Protein AF-M5JK76-F1 (afdb_monomer_lite)

Foldseek 3Di:
DDPPDPPPPPPPVVFPKDKDKAQVVRVVVVVDFAAFQDWDDDPVCNPAAIWTQHGGWDADPVGITMGITTRPPPD

Radius of gyration: 17.68 Å; chains: 1; bounding box: 57×34×41 Å

pLDDT: mean 80.23, std 19.44, range [39.22, 95.94]

Organism: NCBI:txid1234597

Secondary structure (DSSP, 8-state):
----------------EEEEEE-HHHHHHT-S---TT-EE--TT-TTSPPEEE-S--EE-TTSPEEEEEEE----

Structure (mmCIF, N/CA/C/O backbone):
data_AF-M5JK76-F1
#
_entry.id   AF-M5JK76-F1
#
loop_
_a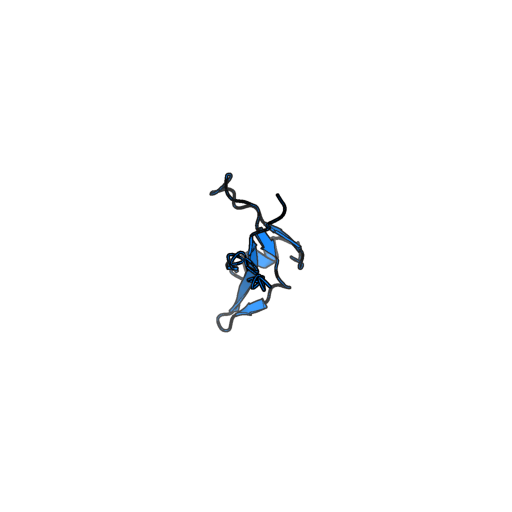tom_site.group_PDB
_atom_site.id
_atom_site.type_symbol
_atom_site.label_atom_id
_atom_site.label_alt_id
_atom_site.label_comp_id
_atom_site.label_asym_id
_atom_site.label_entity_id
_atom_site.label_seq_id
_atom_site.pdbx_PDB_ins_code
_atom_site.Cartn_x
_atom_site.Cartn_y
_atom_site.Cartn_z
_atom_site.occupancy
_atom_site.B_iso_or_equiv
_atom_site.auth_seq_id
_atom_site.auth_comp_id
_atom_site.auth_asym_id
_atom_site.auth_atom_id
_atom_site.pdbx_PDB_model_num
ATOM 1 N N . SER A 1 1 ? -43.955 -21.934 24.661 1.00 42.62 1 SER A N 1
ATOM 2 C CA . SER A 1 1 ? -42.667 -22.284 24.031 1.00 42.62 1 SER A CA 1
ATOM 3 C C . SER A 1 1 ? -42.231 -21.124 23.140 1.00 42.62 1 SER A C 1
ATOM 5 O O . SER A 1 1 ? -42.810 -20.940 22.078 1.00 42.62 1 SER A O 1
ATOM 7 N N . ARG A 1 2 ? -41.336 -20.245 23.617 1.00 46.12 2 ARG A N 1
ATOM 8 C CA . ARG A 1 2 ? -40.851 -19.068 22.868 1.00 46.12 2 ARG A CA 1
ATOM 9 C C . ARG A 1 2 ? -39.549 -19.460 22.168 1.00 46.12 2 ARG A C 1
ATOM 11 O O . ARG A 1 2 ? -38.514 -19.544 22.819 1.00 46.12 2 ARG A O 1
ATOM 18 N N . ARG A 1 3 ? -39.605 -19.755 20.867 1.00 45.38 3 ARG A N 1
ATOM 19 C CA . ARG A 1 3 ? -38.398 -19.954 20.053 1.00 45.38 3 ARG A CA 1
ATOM 20 C C . ARG A 1 3 ? -37.836 -18.578 19.718 1.00 45.38 3 ARG A C 1
ATOM 22 O O . ARG A 1 3 ? -38.358 -17.889 18.852 1.00 45.38 3 ARG A O 1
ATOM 29 N N . GLY A 1 4 ? -36.816 -18.167 20.467 1.00 40.16 4 GLY A N 1
ATOM 30 C CA . GLY A 1 4 ? -35.990 -17.024 20.112 1.00 40.16 4 GLY A CA 1
ATOM 31 C C . GLY A 1 4 ? -35.214 -17.361 18.847 1.00 40.16 4 GLY A C 1
ATOM 32 O O . GLY A 1 4 ? -34.336 -18.222 18.863 1.00 40.16 4 GLY A O 1
ATOM 33 N N . THR A 1 5 ? -35.560 -16.703 17.749 1.00 46.22 5 THR A N 1
ATOM 34 C CA . THR A 1 5 ? -34.730 -16.666 16.551 1.00 46.22 5 THR A CA 1
ATOM 35 C C . THR A 1 5 ? -33.442 -15.942 16.930 1.00 46.22 5 THR A C 1
ATOM 37 O O . THR A 1 5 ? -33.432 -14.721 17.066 1.00 46.22 5 THR A O 1
ATOM 40 N N . LYS A 1 6 ? -32.355 -16.687 17.167 1.00 45.19 6 LYS A N 1
ATOM 41 C CA . LYS A 1 6 ? -31.012 -16.105 17.198 1.00 45.19 6 LYS A CA 1
ATOM 42 C C . LYS A 1 6 ? -30.706 -15.656 15.777 1.00 45.19 6 LYS A C 1
ATOM 44 O O . LYS A 1 6 ? -30.311 -16.454 14.933 1.00 45.19 6 LYS A O 1
ATOM 49 N N . ILE A 1 7 ? -30.953 -14.380 15.515 1.00 51.03 7 ILE A N 1
ATOM 50 C CA . ILE A 1 7 ? -30.357 -13.692 14.384 1.00 51.03 7 ILE A CA 1
ATOM 51 C C . ILE A 1 7 ? -28.858 -13.752 14.670 1.00 51.03 7 ILE A C 1
ATOM 53 O O . ILE A 1 7 ? -28.376 -13.123 15.610 1.00 51.03 7 ILE A O 1
ATOM 57 N N . ASN A 1 8 ? -28.137 -14.590 13.925 1.00 40.06 8 ASN A N 1
ATOM 58 C CA . ASN A 1 8 ? -26.690 -14.485 13.839 1.00 40.06 8 ASN A CA 1
ATOM 59 C C . ASN A 1 8 ? -26.421 -13.169 13.116 1.00 40.06 8 ASN A C 1
ATOM 61 O O . ASN A 1 8 ? -26.224 -13.145 11.902 1.00 40.06 8 ASN A O 1
ATOM 65 N N . THR A 1 9 ? -26.464 -12.066 13.857 1.00 39.22 9 THR A N 1
ATOM 66 C CA . THR A 1 9 ? -25.895 -10.794 13.439 1.00 39.22 9 THR A CA 1
ATOM 67 C C . THR A 1 9 ? -24.387 -11.006 13.436 1.00 39.22 9 THR A C 1
ATOM 69 O O . THR A 1 9 ? -23.669 -10.582 14.335 1.00 39.22 9 THR A O 1
ATOM 72 N N . SER A 1 10 ? -23.901 -11.766 12.451 1.00 40.84 10 SER A N 1
ATOM 73 C CA . SER A 1 10 ? -22.529 -11.653 12.006 1.00 40.84 10 SER A CA 1
ATOM 74 C C . SER A 1 10 ? -22.460 -10.252 11.439 1.00 40.84 10 SER A C 1
ATOM 76 O O . SER A 1 10 ? -22.804 -9.998 10.285 1.00 40.84 10 SER A O 1
ATOM 78 N N . THR A 1 11 ? -22.102 -9.312 12.302 1.00 42.38 11 THR A N 1
ATOM 79 C CA . THR A 1 11 ? -21.472 -8.078 11.889 1.00 42.38 11 THR A CA 1
ATOM 80 C C . THR A 1 11 ? -20.222 -8.534 11.145 1.00 42.38 11 THR A C 1
ATOM 82 O O . THR A 1 11 ? -19.145 -8.653 11.723 1.00 42.38 11 THR A O 1
ATOM 85 N N . ARG A 1 12 ? -20.362 -8.859 9.853 1.00 46.00 12 ARG A N 1
ATOM 86 C CA . ARG A 1 12 ? -19.301 -8.619 8.888 1.00 46.00 12 ARG A CA 1
ATOM 87 C C . ARG A 1 12 ? -19.078 -7.122 9.010 1.00 46.00 12 ARG A C 1
ATOM 89 O O . ARG A 1 12 ? -19.737 -6.343 8.329 1.00 46.00 12 ARG A O 1
ATOM 96 N N . LEU A 1 13 ? -18.252 -6.730 9.983 1.00 46.66 13 LEU A N 1
ATOM 97 C CA . LEU A 1 13 ? -17.510 -5.488 9.927 1.00 46.66 13 LEU A CA 1
ATOM 98 C C . LEU A 1 13 ? -16.989 -5.483 8.505 1.00 46.66 13 LEU A C 1
ATOM 100 O O . LEU A 1 13 ? -16.211 -6.360 8.134 1.00 46.66 13 LEU A O 1
ATOM 104 N N . SER A 1 14 ? -17.579 -4.625 7.682 1.00 47.34 14 SER A N 1
ATOM 105 C CA . SER A 1 14 ? -17.131 -4.377 6.331 1.00 47.34 14 SER A CA 1
ATOM 106 C C . SER A 1 14 ? -15.657 -4.039 6.471 1.00 47.34 14 SER A C 1
ATOM 108 O O . SER A 1 14 ? -15.332 -2.930 6.902 1.00 47.34 14 SER A O 1
ATOM 110 N N . GLN A 1 15 ? -14.776 -5.017 6.247 1.00 59.16 15 GLN A N 1
ATOM 111 C CA . GLN A 1 15 ? -13.353 -4.754 6.181 1.00 59.16 15 GLN A CA 1
ATOM 112 C C . GLN A 1 15 ? -13.237 -3.702 5.094 1.00 59.16 15 GLN A C 1
ATOM 114 O O . GLN A 1 15 ? -13.675 -3.911 3.963 1.00 59.16 15 GLN A O 1
ATOM 119 N N . ARG A 1 16 ? -12.823 -2.500 5.489 1.00 68.06 16 ARG A N 1
ATOM 120 C CA . ARG A 1 16 ? -12.685 -1.405 4.547 1.00 68.06 16 ARG A CA 1
ATOM 121 C C . ARG A 1 16 ? -11.473 -1.754 3.703 1.00 68.06 16 ARG A C 1
ATOM 123 O O . ARG A 1 16 ? -10.344 -1.578 4.151 1.00 68.06 16 ARG A O 1
ATOM 130 N N . GLU A 1 17 ? -11.741 -2.336 2.544 1.00 80.81 17 GLU A N 1
ATOM 131 C CA . GLU A 1 17 ? -10.724 -2.652 1.555 1.00 80.81 17 GLU A CA 1
ATOM 132 C C . GLU A 1 17 ? -10.175 -1.341 0.989 1.00 80.81 17 GLU A C 1
ATOM 134 O O . GLU A 1 17 ? -10.919 -0.404 0.675 1.00 80.81 17 GLU A O 1
ATOM 139 N N . ALA A 1 18 ? -8.854 -1.263 0.907 1.00 88.88 18 ALA A N 1
ATOM 140 C CA . ALA A 1 18 ? -8.125 -0.160 0.309 1.00 88.88 18 ALA A CA 1
ATOM 141 C C . ALA A 1 18 ? -6.978 -0.718 -0.539 1.00 88.88 18 ALA A C 1
ATOM 143 O O . ALA A 1 18 ? -6.599 -1.879 -0.413 1.00 88.88 18 ALA A O 1
ATOM 144 N N . ALA A 1 19 ? -6.417 0.106 -1.415 1.00 92.00 19 ALA A N 1
ATOM 145 C CA . ALA A 1 19 ? -5.230 -0.259 -2.171 1.00 92.00 19 ALA A CA 1
ATOM 146 C C . ALA A 1 19 ? -4.320 0.955 -2.329 1.00 92.00 19 ALA A C 1
ATOM 148 O O . ALA A 1 19 ? -4.805 2.068 -2.545 1.00 92.00 19 ALA A O 1
ATOM 149 N N . ILE A 1 20 ? -3.012 0.724 -2.245 1.00 92.19 20 ILE A N 1
ATOM 150 C CA . ILE A 1 20 ? -1.993 1.700 -2.633 1.00 92.19 20 ILE A CA 1
ATOM 151 C C . ILE A 1 20 ? -1.401 1.246 -3.960 1.00 92.19 20 ILE A C 1
ATOM 153 O O . ILE A 1 20 ? -1.119 0.065 -4.152 1.00 92.19 20 ILE A O 1
ATOM 157 N N . TRP A 1 21 ? -1.241 2.201 -4.865 1.00 94.50 21 TRP A N 1
ATOM 158 C CA . TRP A 1 21 ? -0.644 1.995 -6.172 1.00 94.50 21 TRP A CA 1
ATOM 159 C C . TRP A 1 21 ? 0.724 2.658 -6.156 1.00 94.50 21 TRP A C 1
ATOM 161 O O . TRP A 1 21 ? 0.834 3.833 -5.802 1.00 94.50 21 TRP A O 1
ATOM 171 N N . PHE A 1 22 ? 1.752 1.898 -6.503 1.00 93.44 22 PHE A N 1
ATOM 172 C CA . PHE A 1 22 ? 3.117 2.386 -6.602 1.00 93.44 22 PHE A CA 1
ATOM 173 C C . PHE A 1 22 ? 3.601 2.297 -8.041 1.00 93.44 22 PHE A C 1
ATOM 175 O O . PHE A 1 22 ? 3.451 1.258 -8.687 1.00 93.44 22 PHE A O 1
ATOM 182 N N . ASP A 1 23 ? 4.296 3.339 -8.487 1.00 95.62 23 ASP A N 1
ATOM 183 C CA . ASP A 1 23 ? 5.185 3.207 -9.634 1.00 95.62 23 ASP A CA 1
ATOM 184 C C . ASP A 1 23 ? 6.285 2.181 -9.281 1.00 95.62 23 ASP A C 1
ATOM 186 O O . ASP A 1 23 ? 6.844 2.249 -8.175 1.00 95.62 23 ASP A O 1
ATOM 190 N N . PRO A 1 24 ? 6.665 1.261 -10.187 1.00 94.44 24 PRO A N 1
ATOM 191 C CA . PRO A 1 24 ? 7.662 0.229 -9.890 1.00 94.44 24 PRO A CA 1
ATOM 192 C C . PRO A 1 24 ? 8.986 0.757 -9.318 1.00 94.44 24 PRO A C 1
ATOM 194 O O . PRO A 1 24 ? 9.446 0.202 -8.319 1.00 94.44 24 PRO A O 1
ATOM 197 N N . PRO A 1 25 ? 9.576 1.862 -9.827 1.00 95.06 25 PRO A N 1
ATOM 198 C CA . PRO A 1 25 ? 10.818 2.392 -9.263 1.00 95.06 25 PRO A CA 1
ATOM 199 C C . PRO A 1 25 ? 10.675 2.870 -7.812 1.00 95.06 25 PRO A C 1
ATOM 201 O O . PRO A 1 25 ? 11.634 2.803 -7.045 1.00 95.06 25 PRO A O 1
ATOM 204 N N . ILE A 1 26 ? 9.486 3.346 -7.420 1.00 93.94 26 ILE A N 1
ATOM 205 C CA . ILE A 1 26 ? 9.205 3.7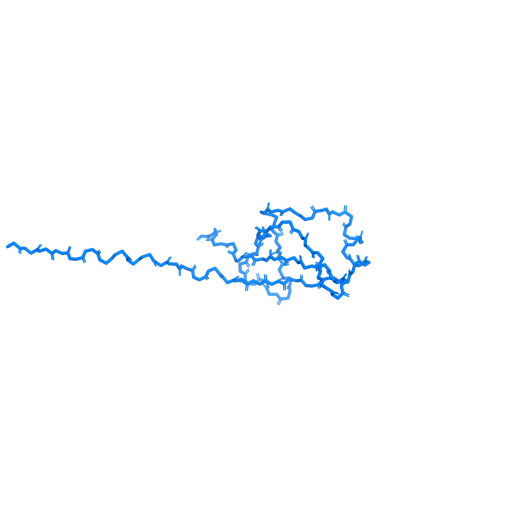73 -6.043 1.00 93.94 26 ILE A CA 1
ATOM 206 C C . ILE A 1 26 ? 9.097 2.545 -5.140 1.00 93.94 26 ILE A C 1
ATOM 208 O O . ILE A 1 26 ? 9.700 2.519 -4.067 1.00 93.94 26 ILE A O 1
ATOM 212 N N . TYR A 1 27 ? 8.382 1.511 -5.588 1.00 93.75 27 TYR A N 1
ATOM 213 C CA . TYR A 1 27 ? 8.264 0.262 -4.840 1.00 93.75 27 TYR A CA 1
ATOM 214 C C . TYR A 1 27 ? 9.634 -0.414 -4.647 1.00 93.75 27 TYR A C 1
ATOM 216 O O . TYR A 1 27 ? 9.998 -0.794 -3.536 1.00 93.75 27 TYR A O 1
ATOM 224 N N . GLU A 1 28 ? 10.466 -0.465 -5.692 1.00 92.81 28 GLU A N 1
ATOM 225 C CA . GLU A 1 28 ? 11.835 -0.995 -5.617 1.00 92.81 28 GLU A CA 1
ATOM 226 C C . GLU A 1 28 ? 12.769 -0.183 -4.704 1.00 92.81 28 GLU A C 1
ATOM 228 O O . GLU A 1 28 ? 13.766 -0.715 -4.193 1.00 92.81 28 GLU A O 1
ATOM 233 N N . ALA A 1 29 ? 12.485 1.106 -4.505 1.00 95.38 29 ALA A N 1
ATOM 234 C CA . ALA A 1 29 ? 13.249 1.972 -3.614 1.00 95.38 29 ALA A CA 1
ATOM 235 C C . ALA A 1 29 ? 12.968 1.697 -2.129 1.00 95.38 29 ALA A C 1
ATOM 237 O O . ALA A 1 29 ? 13.814 2.032 -1.301 1.00 95.38 29 ALA A O 1
ATOM 238 N N . LEU A 1 30 ? 11.856 1.029 -1.788 1.00 91.31 30 LEU A N 1
ATOM 239 C CA . LEU A 1 30 ? 11.567 0.615 -0.410 1.00 91.31 30 LEU A CA 1
ATOM 240 C C . LEU A 1 30 ? 12.638 -0.339 0.137 1.00 91.31 30 LEU A C 1
ATOM 242 O O . LEU A 1 30 ? 12.856 -0.379 1.345 1.00 91.31 30 LEU A O 1
ATOM 246 N N . LYS A 1 31 ? 13.300 -1.115 -0.744 1.00 91.75 31 LYS A N 1
ATOM 247 C CA . LYS A 1 31 ? 14.279 -2.169 -0.390 1.00 91.75 31 LYS A CA 1
ATOM 248 C C . LYS A 1 31 ? 13.764 -3.145 0.677 1.00 91.75 31 LYS A C 1
ATOM 250 O O . LYS A 1 31 ? 14.545 -3.813 1.351 1.00 91.75 31 LYS A O 1
ATOM 255 N N . TYR A 1 32 ? 12.446 -3.237 0.782 1.00 89.31 32 TYR A N 1
ATOM 256 C CA . TYR A 1 32 ? 11.705 -4.073 1.699 1.00 89.31 32 TYR A CA 1
ATOM 257 C C . TYR A 1 32 ? 10.563 -4.708 0.916 1.00 89.31 32 TYR A C 1
ATOM 259 O O . TYR A 1 32 ? 9.849 -4.029 0.181 1.00 89.31 32 TYR A O 1
ATOM 267 N N . GLU A 1 33 ? 10.424 -6.018 1.051 1.00 90.31 33 GLU A N 1
ATOM 268 C CA . GLU A 1 33 ? 9.356 -6.776 0.416 1.00 90.31 33 GLU A CA 1
ATOM 269 C C . GLU A 1 33 ? 8.158 -6.807 1.367 1.00 90.31 33 GLU A C 1
ATOM 271 O O . GLU A 1 33 ? 8.236 -7.455 2.410 1.00 90.31 33 GLU A O 1
ATOM 276 N N . LEU A 1 34 ? 7.074 -6.107 1.013 1.00 93.00 34 LEU A N 1
ATOM 277 C CA . LEU A 1 34 ? 5.840 -6.125 1.801 1.00 93.00 34 LEU A CA 1
ATOM 278 C C . LEU A 1 34 ? 5.201 -7.517 1.767 1.00 93.00 34 LEU A C 1
ATOM 280 O O . LEU A 1 34 ? 5.041 -8.120 0.702 1.00 93.00 34 LEU A O 1
ATOM 284 N N . ARG A 1 35 ? 4.793 -8.001 2.936 1.00 93.81 35 ARG A N 1
ATOM 285 C CA . ARG A 1 35 ? 4.186 -9.315 3.153 1.00 93.81 35 ARG A CA 1
ATOM 286 C C . ARG A 1 35 ? 2.803 -9.178 3.760 1.00 93.81 35 ARG A C 1
ATOM 288 O O . ARG A 1 35 ? 2.476 -8.176 4.386 1.00 93.81 35 ARG A O 1
ATOM 295 N N . GLU A 1 36 ? 1.995 -10.219 3.591 1.00 93.00 36 GLU A N 1
ATOM 296 C CA . GLU A 1 36 ? 0.708 -10.316 4.278 1.00 93.00 36 GLU A CA 1
ATOM 297 C C . GLU A 1 36 ? 0.889 -10.136 5.794 1.00 93.00 36 GLU A C 1
ATOM 299 O O . GLU A 1 36 ? 1.750 -10.767 6.409 1.00 93.00 36 GLU A O 1
ATOM 304 N N . GLY A 1 37 ? 0.071 -9.263 6.381 1.00 91.19 37 GLY A N 1
ATOM 305 C CA . GLY A 1 37 ? 0.111 -8.904 7.796 1.00 91.19 37 GLY A CA 1
ATOM 306 C C . GLY A 1 37 ? 0.994 -7.701 8.138 1.00 91.19 37 GLY A C 1
ATOM 307 O O . GLY A 1 37 ? 0.858 -7.180 9.245 1.00 91.19 37 GLY A O 1
ATOM 308 N N . ASP A 1 38 ? 1.839 -7.212 7.223 1.00 93.38 38 ASP A N 1
ATOM 309 C CA . ASP A 1 38 ? 2.621 -5.997 7.474 1.00 93.38 38 ASP A CA 1
ATOM 310 C C . ASP A 1 38 ? 1.701 -4.793 7.693 1.00 93.38 38 ASP A C 1
ATOM 312 O O . ASP A 1 38 ? 0.708 -4.605 6.984 1.00 93.38 38 ASP A O 1
ATOM 316 N N . GLN A 1 39 ? 2.037 -3.954 8.674 1.00 92.56 39 GLN A N 1
ATOM 317 C CA . GLN A 1 39 ? 1.235 -2.783 9.016 1.00 92.56 39 GLN A CA 1
ATOM 318 C C . GLN A 1 39 ? 1.660 -1.546 8.221 1.00 92.56 39 GLN A C 1
ATOM 320 O O . GLN A 1 39 ? 2.832 -1.172 8.183 1.00 92.56 39 GLN A O 1
ATOM 325 N N . ILE A 1 40 ? 0.673 -0.858 7.654 1.00 90.56 40 ILE A N 1
ATOM 326 C CA . ILE A 1 40 ? 0.814 0.404 6.935 1.00 90.56 40 ILE A CA 1
ATOM 327 C C . ILE A 1 40 ? 0.098 1.505 7.714 1.00 90.56 40 ILE A C 1
ATOM 329 O O . ILE A 1 40 ? -1.111 1.446 7.956 1.00 90.56 40 ILE A O 1
ATOM 333 N N . LEU A 1 41 ? 0.851 2.543 8.078 1.00 90.69 41 LEU A N 1
ATOM 334 C CA . LEU A 1 41 ? 0.328 3.745 8.720 1.00 90.69 41 LEU A CA 1
ATOM 335 C C . LEU A 1 41 ? 0.298 4.898 7.718 1.00 90.69 41 LEU A C 1
ATOM 337 O O . LEU A 1 41 ? 1.311 5.233 7.105 1.00 90.69 41 LEU A O 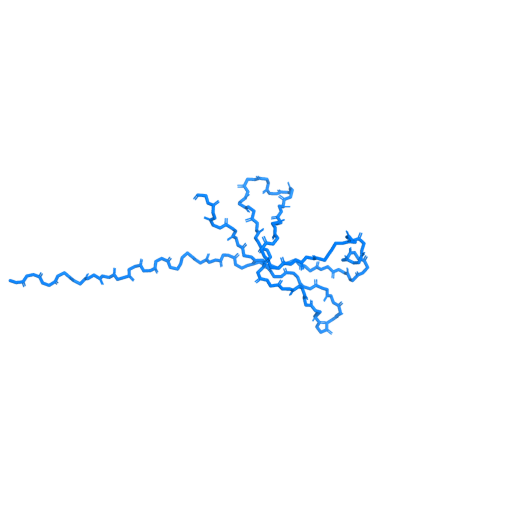1
ATOM 341 N N . LEU A 1 42 ? -0.861 5.540 7.582 1.00 87.19 42 LEU A N 1
ATOM 342 C CA . LEU A 1 42 ? -1.018 6.720 6.737 1.00 87.19 42 LEU A CA 1
ATOM 343 C C . LEU A 1 42 ? -0.702 7.978 7.555 1.00 87.19 42 LEU A C 1
ATOM 345 O O . LEU A 1 42 ? -1.495 8.392 8.398 1.00 87.19 42 LEU A O 1
ATOM 349 N N . ILE A 1 43 ? 0.447 8.606 7.293 1.00 86.75 43 ILE A N 1
ATOM 350 C CA . ILE A 1 43 ? 0.926 9.777 8.057 1.00 86.75 43 ILE A CA 1
ATOM 351 C C . ILE A 1 43 ? -0.033 10.973 7.932 1.00 86.75 43 ILE A C 1
ATOM 353 O O . ILE A 1 43 ? -0.225 11.713 8.892 1.00 86.75 43 ILE A O 1
ATOM 357 N N . GLU A 1 44 ? -0.690 11.137 6.782 1.00 86.56 44 GLU A N 1
ATOM 358 C CA . GLU A 1 44 ? -1.690 12.194 6.559 1.00 86.56 44 GLU A CA 1
ATOM 359 C C . GLU A 1 44 ? -3.006 11.956 7.317 1.00 86.56 44 GLU A C 1
ATOM 361 O O . GLU A 1 44 ? -3.840 12.855 7.427 1.00 86.56 44 GLU A O 1
ATOM 366 N N . ARG A 1 45 ? -3.211 10.745 7.851 1.00 84.00 45 ARG A N 1
ATOM 367 C CA . ARG A 1 45 ? -4.411 10.349 8.596 1.00 84.00 45 ARG A CA 1
ATOM 368 C C . ARG A 1 45 ? -4.026 9.687 9.921 1.00 84.00 45 ARG A C 1
ATOM 370 O O . ARG A 1 45 ? -4.374 8.533 10.156 1.00 84.00 45 ARG A O 1
ATOM 377 N N . PRO A 1 46 ? -3.357 10.418 10.828 1.00 83.00 46 PRO A N 1
ATOM 378 C CA . PRO A 1 46 ? -2.758 9.837 12.032 1.00 83.00 46 PRO A CA 1
ATOM 379 C C . PRO A 1 46 ? -3.783 9.270 13.029 1.00 83.00 46 PRO A C 1
ATOM 381 O O . PRO A 1 46 ? -3.418 8.510 13.920 1.00 83.00 46 PRO A O 1
ATOM 384 N N . ASN A 1 47 ? -5.060 9.642 12.889 1.00 85.56 47 ASN A N 1
ATOM 385 C CA . ASN A 1 47 ? -6.157 9.159 13.730 1.00 85.56 47 ASN A CA 1
ATOM 386 C C . ASN A 1 47 ? -6.894 7.944 13.135 1.00 85.56 47 ASN A C 1
ATOM 388 O O . ASN A 1 47 ? -7.761 7.386 13.809 1.00 85.56 47 ASN A O 1
ATOM 392 N N . GLU A 1 48 ? -6.611 7.552 11.885 1.00 83.50 48 GLU A N 1
ATOM 393 C CA . GLU A 1 48 ? -7.154 6.310 11.327 1.00 83.50 48 GLU A CA 1
ATOM 394 C C . GLU A 1 48 ? -6.434 5.096 11.937 1.00 83.50 48 GLU A C 1
ATOM 396 O O . GLU A 1 48 ? -5.272 5.171 12.342 1.00 83.50 48 GLU A O 1
ATOM 401 N N . LEU A 1 49 ? -7.145 3.968 12.034 1.00 85.44 49 LEU A N 1
ATOM 402 C CA . LEU A 1 49 ? -6.515 2.701 12.400 1.00 85.44 49 LEU A CA 1
ATOM 403 C C . LEU A 1 49 ? -5.480 2.316 11.332 1.00 85.44 49 LEU A C 1
ATOM 405 O O . LEU A 1 49 ? -5.674 2.648 10.158 1.00 85.44 49 LEU A O 1
ATOM 409 N N . PRO A 1 50 ? -4.396 1.620 11.718 1.00 89.38 50 PRO A N 1
ATOM 410 C CA . PRO A 1 50 ? -3.453 1.097 10.745 1.00 89.38 50 PRO A CA 1
ATOM 411 C C . PRO A 1 50 ? -4.164 0.148 9.777 1.00 89.38 50 PRO A C 1
ATOM 413 O O . PRO A 1 50 ? -5.185 -0.468 10.095 1.00 89.38 50 PRO A O 1
ATOM 416 N N . TYR A 1 51 ? -3.608 0.032 8.582 1.00 91.81 51 TYR A N 1
ATOM 417 C CA . TYR A 1 51 ? -4.007 -0.989 7.628 1.00 91.81 51 TYR A CA 1
ATOM 418 C C . TYR A 1 51 ? -3.031 -2.158 7.721 1.00 91.81 51 TYR A C 1
ATOM 420 O O . TYR A 1 51 ? -1.853 -1.952 7.994 1.00 91.81 51 TYR A O 1
ATOM 428 N N . ALA A 1 52 ? -3.502 -3.368 7.457 1.00 93.50 52 ALA A N 1
ATOM 429 C CA . ALA A 1 52 ? -2.656 -4.527 7.227 1.00 93.50 52 ALA A CA 1
ATOM 430 C C . ALA A 1 52 ? -2.600 -4.831 5.727 1.00 93.50 52 ALA A C 1
ATOM 432 O O . ALA A 1 52 ? -3.608 -4.725 5.020 1.00 93.50 52 ALA A O 1
ATOM 433 N N . VAL A 1 53 ? -1.430 -5.234 5.241 1.00 93.75 53 VAL A N 1
ATOM 434 C CA . VAL A 1 53 ? -1.276 -5.803 3.903 1.00 93.75 53 VAL A CA 1
ATOM 435 C C . VAL A 1 53 ? -2.045 -7.119 3.859 1.00 93.75 53 VAL A C 1
ATOM 437 O O . VAL A 1 53 ? -1.790 -8.036 4.633 1.00 93.75 53 VAL A O 1
ATOM 440 N N . SER A 1 54 ? -3.025 -7.198 2.968 1.00 92.75 54 SER A N 1
ATOM 441 C CA . SER A 1 54 ? -3.948 -8.338 2.892 1.00 92.75 54 SER A CA 1
ATOM 442 C C . SER A 1 54 ? -3.382 -9.539 2.137 1.00 92.75 54 SER A C 1
ATOM 444 O O . SER A 1 54 ? -3.847 -10.654 2.334 1.00 92.75 54 SER A O 1
ATOM 446 N N . ARG A 1 55 ? -2.416 -9.306 1.244 1.00 92.25 55 ARG A N 1
ATOM 447 C CA . ARG A 1 55 ? -1.754 -10.319 0.414 1.00 92.25 55 ARG A CA 1
ATOM 448 C C . ARG A 1 55 ? -0.464 -9.759 -0.174 1.00 92.25 55 ARG A C 1
ATOM 450 O O . ARG A 1 55 ? -0.251 -8.547 -0.147 1.00 92.25 55 ARG A O 1
ATOM 457 N N . ALA A 1 56 ? 0.362 -10.638 -0.736 1.00 93.00 56 ALA A N 1
ATOM 458 C CA . ALA A 1 56 ? 1.565 -10.237 -1.459 1.00 93.00 56 ALA A CA 1
ATOM 459 C C . ALA A 1 56 ? 1.240 -9.203 -2.564 1.00 93.00 56 ALA A C 1
ATOM 461 O O . ALA A 1 56 ? 0.227 -9.366 -3.252 1.00 93.00 56 ALA A O 1
ATOM 462 N N . PRO A 1 57 ? 2.071 -8.158 -2.741 1.00 94.50 57 PRO A N 1
ATOM 463 C CA . PRO A 1 57 ? 1.882 -7.167 -3.796 1.00 94.50 57 PRO A CA 1
ATOM 464 C C . PRO A 1 57 ? 1.878 -7.783 -5.194 1.00 94.50 57 PRO A C 1
ATOM 466 O O . PRO A 1 57 ? 2.622 -8.721 -5.479 1.00 94.50 57 PRO A O 1
ATOM 469 N N . GLU A 1 58 ? 1.047 -7.228 -6.070 1.00 94.44 58 GLU A N 1
ATOM 470 C CA . GLU A 1 58 ? 0.816 -7.739 -7.422 1.00 94.44 58 GLU A CA 1
ATOM 471 C C . GLU A 1 58 ? 1.067 -6.657 -8.476 1.00 94.44 58 GLU A C 1
ATOM 473 O O . GLU A 1 58 ? 0.894 -5.468 -8.214 1.00 94.44 58 GLU A O 1
ATOM 478 N N . SER A 1 59 ? 1.482 -7.054 -9.679 1.00 94.56 59 SER A N 1
ATOM 479 C CA . SER A 1 59 ? 1.614 -6.126 -10.806 1.00 94.56 59 SER A CA 1
ATOM 480 C C . SER A 1 59 ? 0.274 -5.958 -11.519 1.00 94.56 59 SER A C 1
ATOM 482 O O . SER A 1 59 ? -0.402 -6.941 -11.817 1.00 94.56 59 SER A O 1
ATOM 484 N N . SER A 1 60 ? -0.099 -4.718 -11.821 1.00 92.69 60 SER A N 1
ATOM 485 C CA . SER A 1 60 ? -1.275 -4.390 -12.626 1.00 92.69 60 SER A CA 1
ATOM 486 C C . SER A 1 60 ? -1.000 -4.571 -14.122 1.00 92.69 60 SER A C 1
ATOM 488 O O . SER A 1 60 ? 0.150 -4.544 -14.564 1.00 92.69 60 SER A O 1
ATOM 490 N N . ASP A 1 61 ? -2.058 -4.636 -14.936 1.00 91.44 61 ASP A N 1
ATOM 491 C CA . ASP A 1 61 ? -1.947 -4.661 -16.406 1.00 91.44 61 ASP A CA 1
ATOM 492 C C . ASP A 1 61 ? -1.250 -3.416 -16.988 1.00 91.44 61 ASP A C 1
ATOM 494 O O . ASP A 1 61 ? -0.793 -3.423 -18.131 1.00 91.44 61 ASP A O 1
ATOM 498 N N . ARG A 1 62 ? -1.187 -2.323 -16.216 1.00 88.00 62 ARG A N 1
ATOM 499 C CA . ARG A 1 62 ? -0.520 -1.068 -16.597 1.00 88.00 62 ARG A CA 1
ATOM 500 C C . ARG A 1 62 ? 0.941 -1.011 -16.151 1.00 88.00 62 ARG A C 1
ATOM 502 O O . ARG A 1 62 ? 1.636 -0.070 -16.520 1.00 88.00 62 ARG A O 1
ATOM 509 N N . GLY A 1 63 ? 1.403 -2.014 -15.405 1.00 91.06 63 GLY A N 1
ATOM 510 C CA . GLY A 1 63 ? 2.763 -2.106 -14.883 1.00 91.06 63 GLY A CA 1
ATOM 511 C C . GLY A 1 63 ? 2.944 -1.544 -13.474 1.00 91.06 63 GLY A C 1
ATOM 512 O O . GLY A 1 63 ? 4.043 -1.652 -12.950 1.00 91.06 63 GLY A O 1
ATOM 513 N N . ASP A 1 64 ? 1.904 -0.989 -12.846 1.00 95.25 64 ASP A N 1
ATOM 514 C CA . ASP A 1 64 ? 1.966 -0.496 -11.461 1.00 95.25 64 ASP A CA 1
ATOM 515 C C . ASP A 1 64 ? 2.043 -1.654 -10.457 1.00 95.25 64 ASP A C 1
ATOM 517 O O . ASP A 1 64 ? 1.524 -2.741 -10.715 1.00 95.25 64 ASP A O 1
ATOM 521 N N . VAL A 1 65 ? 2.617 -1.415 -9.279 1.00 95.12 65 VAL A N 1
ATOM 522 C CA . VAL A 1 65 ? 2.554 -2.358 -8.154 1.00 95.12 65 VAL A CA 1
ATOM 523 C C . VAL A 1 65 ? 1.357 -2.011 -7.273 1.00 95.12 65 VAL A C 1
ATOM 525 O O . VAL A 1 65 ? 1.263 -0.908 -6.734 1.00 95.12 65 VAL A O 1
ATOM 528 N N . ILE A 1 66 ? 0.446 -2.965 -7.108 1.00 95.94 66 ILE A N 1
ATOM 529 C CA . ILE A 1 66 ? -0.749 -2.845 -6.278 1.00 95.94 66 ILE A CA 1
ATOM 530 C C . ILE A 1 66 ? -0.485 -3.519 -4.933 1.00 95.94 66 ILE A C 1
ATOM 532 O O . ILE A 1 66 ? -0.175 -4.709 -4.857 1.00 95.94 66 ILE A O 1
ATOM 536 N N . VAL A 1 67 ? -0.673 -2.760 -3.856 1.00 94.94 67 VAL A N 1
ATOM 537 C CA . VAL A 1 67 ? -0.640 -3.258 -2.479 1.00 94.94 67 VAL A CA 1
ATOM 538 C C . VAL A 1 67 ? -2.054 -3.215 -1.918 1.00 94.94 67 VAL A C 1
ATOM 540 O O . VAL A 1 67 ? -2.583 -2.142 -1.621 1.00 94.94 67 VAL A O 1
ATOM 543 N N . SER A 1 68 ? -2.681 -4.384 -1.790 1.00 94.44 68 SER A N 1
ATOM 544 C CA . SER A 1 68 ? -4.034 -4.523 -1.246 1.00 94.44 68 SER A CA 1
ATOM 545 C C . SER A 1 68 ? -4.018 -4.479 0.281 1.00 94.44 68 SER A C 1
ATOM 547 O O . SER A 1 68 ? -3.299 -5.241 0.930 1.00 94.44 68 SER A O 1
ATOM 549 N N . LEU A 1 69 ? -4.860 -3.632 0.858 1.00 92.38 69 LEU A N 1
ATOM 550 C CA . LEU A 1 69 ? -4.915 -3.327 2.279 1.00 92.38 69 LEU A CA 1
ATOM 551 C C . LEU A 1 69 ? -6.290 -3.640 2.869 1.00 92.38 69 LEU A C 1
ATOM 553 O O . LEU A 1 69 ? -7.324 -3.413 2.238 1.00 92.38 69 LEU A O 1
ATOM 557 N N . VAL A 1 70 ? -6.300 -4.067 4.125 1.00 91.50 70 VAL A N 1
ATOM 558 C CA . VAL A 1 70 ? -7.506 -4.175 4.953 1.00 91.50 70 VAL A CA 1
ATOM 559 C C . VAL A 1 70 ? -7.311 -3.373 6.228 1.00 91.50 70 VAL A C 1
ATOM 561 O O . VAL A 1 70 ? -6.212 -3.330 6.773 1.00 91.50 70 VAL A O 1
ATOM 564 N N . LEU A 1 71 ? -8.362 -2.70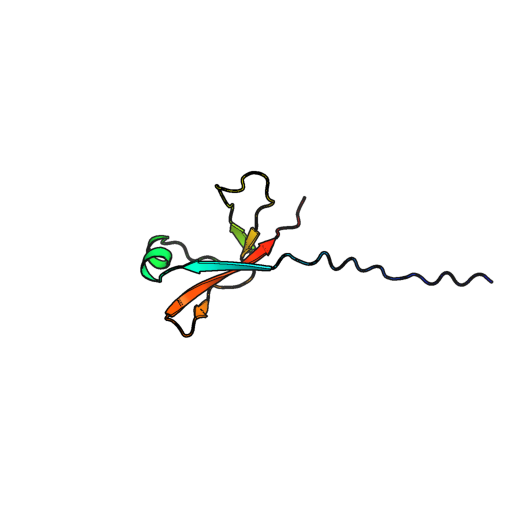7 6.707 1.00 87.06 71 LEU A N 1
ATOM 565 C CA . LEU A 1 71 ? -8.301 -2.020 7.997 1.00 87.0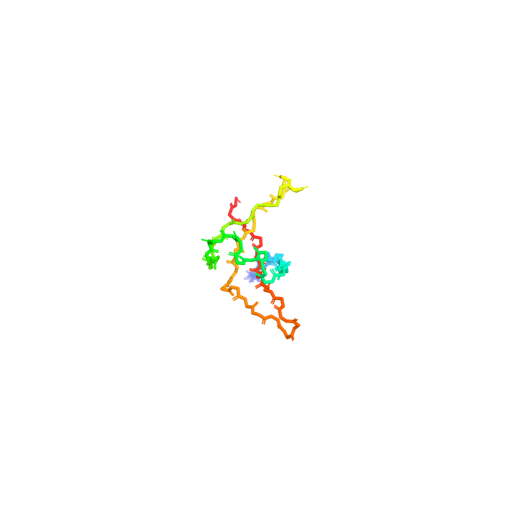6 71 LEU A CA 1
ATOM 566 C C . LEU A 1 71 ? -7.976 -3.035 9.102 1.00 87.06 71 LEU A C 1
ATOM 568 O O . LEU A 1 71 ? -8.700 -4.024 9.255 1.00 87.06 71 LEU A O 1
ATOM 572 N N . ASP A 1 72 ? -6.915 -2.787 9.867 1.00 78.06 72 ASP A N 1
ATOM 573 C CA . ASP A 1 72 ? -6.558 -3.633 10.999 1.00 78.06 72 ASP A CA 1
ATOM 574 C C . ASP A 1 72 ? -7.536 -3.347 12.147 1.00 78.06 72 ASP A C 1
ATOM 576 O O . ASP A 1 72 ? -7.486 -2.312 12.817 1.00 78.06 72 ASP A O 1
ATOM 580 N N . GLY A 1 73 ? -8.504 -4.250 12.311 1.00 63.69 73 GLY A N 1
ATOM 581 C CA . GLY A 1 73 ? -9.564 -4.159 13.313 1.00 63.6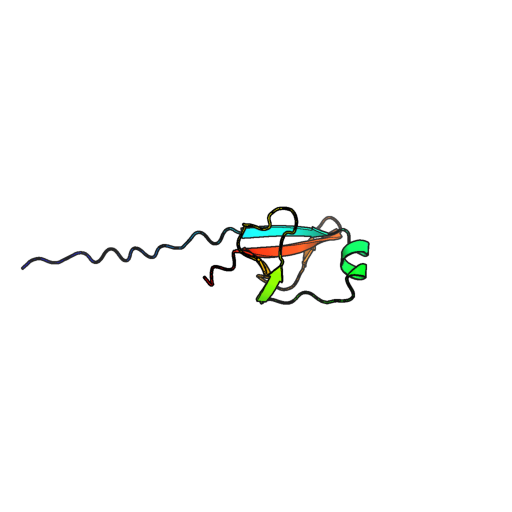9 73 GLY A CA 1
ATOM 582 C C . GLY A 1 73 ? -9.117 -4.512 14.733 1.00 63.69 73 GLY A C 1
ATOM 583 O O . GLY A 1 73 ? -9.967 -4.546 15.621 1.00 63.69 73 GLY A O 1
ATOM 584 N N . ASN A 1 74 ? -7.830 -4.790 14.966 1.00 54.34 74 ASN A N 1
ATOM 585 C CA . ASN A 1 74 ? -7.303 -5.052 16.303 1.00 54.34 74 ASN A CA 1
ATOM 586 C C . ASN A 1 74 ? -7.185 -3.754 17.125 1.00 54.34 74 ASN A C 1
ATOM 588 O O . ASN A 1 74 ? -6.096 -3.199 17.286 1.00 54.34 74 ASN A O 1
ATOM 592 N N . LYS A 1 75 ? -8.305 -3.292 17.690 1.00 48.94 75 LYS A N 1
ATOM 593 C CA . LYS A 1 75 ? -8.340 -2.494 18.926 1.00 48.94 75 LYS A CA 1
ATOM 594 C C . LYS A 1 75 ? -9.529 -2.877 19.795 1.00 48.94 75 LYS A C 1
ATOM 596 O O . LYS A 1 75 ? -10.646 -2.994 19.248 1.00 48.94 75 LYS A O 1
#

Sequence (75 aa):
SRRGTKINTSTRLSQREAAIWFDPPIYEALKYELREGDQILLIERPNELPYAVSRAPESSDRGDVIVSLVLDGNK